Protein AF-A0A7Y5XVK2-F1 (afdb_monomer)

Radius of gyration: 23.45 Å; Cα contacts (8 Å, |Δi|>4): 97; chains: 1; bounding box: 47×23×67 Å

Structure (mmCIF, N/CA/C/O backbone):
data_AF-A0A7Y5XVK2-F1
#
_entry.id   AF-A0A7Y5XVK2-F1
#
loop_
_atom_site.group_PDB
_atom_site.id
_atom_site.type_symbol
_atom_site.label_atom_id
_atom_site.label_alt_id
_atom_site.label_comp_id
_atom_site.label_asym_id
_atom_site.label_entity_id
_atom_site.label_seq_id
_atom_site.pdbx_PDB_ins_code
_atom_site.Cartn_x
_atom_site.Cartn_y
_atom_site.Cartn_z
_atom_site.occupancy
_ato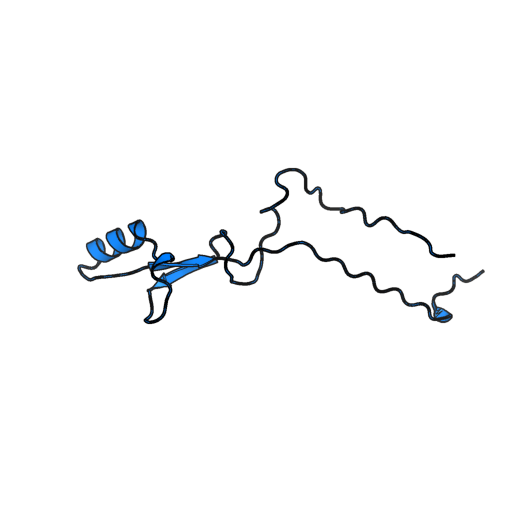m_site.B_iso_or_equiv
_atom_site.auth_seq_id
_atom_site.auth_comp_id
_atom_site.auth_asym_id
_atom_site.auth_atom_id
_atom_site.pdbx_PDB_model_num
ATOM 1 N N . MET A 1 1 ? 29.468 -3.429 -38.124 1.00 49.97 1 MET A N 1
ATOM 2 C CA . MET A 1 1 ? 30.108 -3.080 -36.836 1.00 49.97 1 MET A CA 1
ATOM 3 C C . MET A 1 1 ? 29.009 -2.723 -35.847 1.00 49.97 1 MET A C 1
ATOM 5 O O . MET A 1 1 ? 28.222 -1.838 -36.149 1.00 49.97 1 MET A O 1
ATOM 9 N N . SER A 1 2 ? 28.883 -3.459 -34.740 1.00 60.16 2 SER A N 1
ATOM 10 C CA . SER A 1 2 ? 27.954 -3.113 -33.656 1.00 60.16 2 SER A CA 1
ATOM 11 C C . SER A 1 2 ? 28.656 -2.105 -32.755 1.00 60.16 2 SER A C 1
ATOM 13 O O . SER A 1 2 ? 29.670 -2.447 -32.152 1.00 60.16 2 SER A O 1
ATOM 15 N N . ALA A 1 3 ? 28.181 -0.863 -32.714 1.00 63.97 3 ALA A N 1
ATOM 16 C CA . ALA A 1 3 ? 28.696 0.115 -31.766 1.00 63.97 3 ALA A CA 1
ATOM 17 C C . ALA A 1 3 ? 28.080 -0.177 -30.394 1.00 63.97 3 ALA A C 1
ATOM 19 O O . ALA A 1 3 ? 26.864 -0.098 -30.227 1.00 63.97 3 ALA A O 1
ATOM 20 N N . THR A 1 4 ? 28.909 -0.537 -29.420 1.00 60.78 4 THR A N 1
ATOM 21 C CA . THR A 1 4 ? 28.476 -0.640 -28.025 1.00 60.78 4 THR A CA 1
ATOM 22 C C . THR A 1 4 ? 28.418 0.769 -27.449 1.00 60.78 4 THR A C 1
ATOM 24 O O . THR A 1 4 ? 29.454 1.401 -27.256 1.00 60.78 4 THR A O 1
ATOM 27 N N . PHE A 1 5 ? 27.213 1.272 -27.188 1.00 65.88 5 PHE A N 1
ATOM 28 C CA . PHE A 1 5 ? 27.014 2.518 -26.453 1.00 65.88 5 PHE A CA 1
ATOM 29 C C . PHE A 1 5 ? 26.789 2.201 -24.970 1.00 65.88 5 PHE A C 1
ATOM 31 O O . PHE A 1 5 ? 25.843 1.477 -24.653 1.00 65.88 5 PHE A O 1
ATOM 38 N N . PRO A 1 6 ? 27.624 2.713 -24.049 1.00 64.75 6 PRO A N 1
ATOM 39 C CA . PRO A 1 6 ? 27.387 2.521 -22.628 1.00 64.75 6 PRO A CA 1
ATOM 40 C C . PRO A 1 6 ? 26.180 3.358 -22.192 1.00 64.75 6 PRO A C 1
ATOM 42 O O . PRO A 1 6 ? 26.180 4.584 -22.317 1.00 64.75 6 PRO A O 1
ATOM 45 N N . LEU A 1 7 ? 25.153 2.701 -21.650 1.00 67.69 7 LEU A N 1
ATOM 46 C CA . LEU A 1 7 ? 24.090 3.390 -20.924 1.00 67.69 7 LEU A CA 1
ATOM 47 C C . LEU A 1 7 ? 24.653 3.810 -19.566 1.00 67.69 7 LEU A C 1
ATOM 49 O O . LEU A 1 7 ? 24.796 2.994 -18.659 1.00 67.69 7 LEU A O 1
ATOM 53 N N . ILE A 1 8 ? 25.033 5.081 -19.452 1.00 69.06 8 ILE A N 1
ATOM 54 C CA . ILE A 1 8 ? 25.506 5.665 -18.196 1.00 69.06 8 ILE A CA 1
ATOM 55 C C . ILE A 1 8 ? 24.297 6.312 -17.512 1.00 69.06 8 ILE A C 1
ATOM 57 O O . ILE A 1 8 ? 23.762 7.294 -18.041 1.00 69.06 8 ILE A O 1
ATOM 61 N N . PRO A 1 9 ? 23.853 5.812 -16.345 1.00 63.12 9 PRO A N 1
ATOM 62 C CA . PRO A 1 9 ? 22.767 6.435 -15.605 1.00 63.12 9 PRO A CA 1
ATOM 63 C C . PRO A 1 9 ? 23.149 7.878 -15.257 1.00 63.12 9 PRO A C 1
ATOM 65 O O . PRO A 1 9 ? 24.115 8.124 -14.536 1.00 63.12 9 PRO A O 1
ATOM 68 N N . ARG A 1 10 ? 22.394 8.859 -15.766 1.00 63.56 10 ARG A N 1
ATOM 69 C CA . ARG A 1 10 ? 22.623 10.285 -15.453 1.00 63.56 10 ARG A CA 1
ATOM 70 C C . ARG A 1 10 ? 22.188 10.649 -14.034 1.00 63.56 10 ARG A C 1
ATOM 72 O O . ARG A 1 10 ? 22.636 11.651 -13.483 1.00 63.56 10 ARG A O 1
ATOM 79 N N . ARG A 1 11 ? 21.315 9.837 -13.439 1.00 58.09 11 ARG A N 1
ATOM 80 C CA . ARG A 1 11 ? 20.912 9.950 -12.041 1.00 58.09 11 ARG A CA 1
ATOM 81 C C . ARG A 1 11 ? 21.864 9.090 -11.214 1.00 58.09 11 ARG A C 1
ATOM 83 O O . ARG A 1 11 ? 21.886 7.874 -11.376 1.00 58.09 11 ARG A O 1
ATOM 90 N N . ARG A 1 12 ? 22.660 9.725 -10.346 1.00 53.62 12 ARG A N 1
ATOM 91 C CA . ARG A 1 12 ? 23.465 9.030 -9.330 1.00 53.62 12 ARG A CA 1
ATOM 92 C C . ARG A 1 12 ? 22.530 8.115 -8.533 1.00 53.62 12 ARG A C 1
ATOM 94 O O . ARG A 1 12 ? 21.735 8.606 -7.740 1.00 53.62 12 ARG A O 1
ATOM 101 N N . VAL A 1 13 ? 22.650 6.803 -8.713 1.00 54.38 13 VAL A N 1
ATOM 102 C CA . VAL A 1 13 ? 22.155 5.816 -7.742 1.00 54.38 13 VAL A CA 1
ATOM 103 C C . VAL A 1 13 ? 23.243 5.687 -6.674 1.00 54.38 13 VAL A C 1
ATOM 105 O O . VAL A 1 13 ? 23.940 4.684 -6.573 1.00 54.38 13 VAL A O 1
ATOM 108 N N . LEU A 1 14 ? 23.511 6.787 -5.968 1.00 47.41 14 LEU A N 1
ATOM 109 C CA . LEU A 1 14 ? 24.395 6.794 -4.807 1.00 47.41 14 LEU A CA 1
ATOM 110 C C . LEU A 1 14 ? 23.509 6.856 -3.572 1.00 47.41 14 LEU A C 1
ATOM 112 O O . LEU A 1 14 ? 22.840 7.861 -3.352 1.00 47.41 14 LEU A O 1
ATOM 116 N N . GLY A 1 15 ? 23.543 5.781 -2.788 1.00 50.50 15 GLY A N 1
ATOM 117 C CA . GLY A 1 15 ? 22.741 5.619 -1.579 1.00 50.50 15 GLY A CA 1
ATOM 118 C C . GLY A 1 15 ? 21.538 4.719 -1.829 1.00 50.50 15 GLY A C 1
ATOM 119 O O . GLY A 1 15 ? 20.533 5.175 -2.355 1.00 50.50 15 GLY A O 1
ATOM 120 N N . LEU A 1 16 ? 21.692 3.457 -1.414 1.00 51.41 16 LEU A N 1
ATOM 121 C CA . LEU A 1 16 ? 20.753 2.334 -1.514 1.00 51.41 16 LEU A CA 1
ATOM 122 C C . LEU A 1 16 ? 20.479 1.874 -2.957 1.00 51.41 16 LEU A C 1
ATOM 124 O O . LEU A 1 16 ? 19.964 2.600 -3.798 1.00 51.41 16 LEU A O 1
ATOM 128 N N . ALA A 1 17 ? 20.793 0.609 -3.242 1.00 52.97 17 ALA A N 1
ATOM 129 C CA . ALA A 1 17 ? 20.446 -0.041 -4.510 1.00 52.97 17 ALA A CA 1
ATOM 130 C C . ALA A 1 17 ? 18.916 -0.169 -4.732 1.00 52.97 17 ALA A C 1
ATOM 132 O O . ALA A 1 17 ? 18.490 -0.614 -5.794 1.00 52.97 17 ALA A O 1
ATOM 133 N N . PHE A 1 18 ? 18.107 0.242 -3.745 1.00 52.66 18 PHE A N 1
ATOM 134 C CA . PHE A 1 18 ? 16.654 0.108 -3.647 1.00 52.66 18 PHE A CA 1
ATOM 135 C C . PHE A 1 18 ? 16.065 1.342 -2.927 1.00 52.66 18 PHE A C 1
ATOM 137 O O . PHE A 1 18 ? 16.755 1.963 -2.121 1.00 52.66 18 PHE A O 1
ATOM 144 N N . GLY A 1 19 ? 14.816 1.725 -3.219 1.00 54.75 19 GLY A N 1
ATOM 145 C CA . GLY A 1 19 ? 14.093 2.806 -2.514 1.00 54.75 19 GLY A CA 1
ATOM 146 C C . GLY A 1 19 ? 14.291 4.241 -3.037 1.00 54.75 19 GLY A C 1
ATOM 147 O O . GLY A 1 19 ? 13.639 5.171 -2.574 1.00 54.75 19 GLY A O 1
ATOM 148 N N . GLY A 1 20 ? 15.159 4.466 -4.030 1.00 62.16 20 GLY A N 1
ATOM 149 C CA . GLY A 1 20 ? 15.304 5.791 -4.658 1.00 62.16 20 GLY A CA 1
ATOM 150 C C . GLY A 1 20 ? 14.198 6.126 -5.671 1.00 62.16 20 GLY A C 1
ATOM 151 O O . GLY A 1 20 ? 13.981 7.294 -6.002 1.00 62.16 20 GLY A O 1
ATOM 152 N N . LEU A 1 21 ? 13.513 5.114 -6.202 1.00 67.12 21 LEU A N 1
ATOM 153 C CA . LEU A 1 21 ? 12.452 5.261 -7.194 1.00 67.12 21 LEU A CA 1
ATOM 154 C C . LEU A 1 21 ? 11.103 5.035 -6.516 1.00 67.12 21 LEU A C 1
ATOM 156 O O . LEU A 1 21 ? 10.850 3.948 -6.015 1.00 67.12 21 LEU A O 1
ATOM 160 N N . HIS A 1 22 ? 10.249 6.056 -6.512 1.00 71.19 22 HIS A N 1
ATOM 161 C CA . HIS A 1 22 ? 8.874 5.898 -6.048 1.00 71.19 22 HIS A CA 1
ATOM 162 C C . HIS A 1 22 ? 8.061 5.283 -7.181 1.00 71.19 22 HIS A C 1
ATOM 164 O O . HIS A 1 22 ? 7.959 5.887 -8.254 1.00 71.19 22 HIS A O 1
ATOM 170 N N . SER A 1 23 ? 7.497 4.096 -6.957 1.00 78.69 23 SER A N 1
ATOM 171 C CA . SER A 1 23 ? 6.573 3.527 -7.931 1.00 78.69 23 SER A CA 1
ATOM 172 C C . SER A 1 23 ? 5.251 4.286 -7.922 1.00 78.69 23 SER A C 1
ATOM 174 O O . SER A 1 23 ? 4.763 4.702 -6.877 1.00 78.69 23 SER A O 1
ATOM 176 N N . ALA A 1 24 ? 4.633 4.428 -9.093 1.00 85.31 24 ALA A N 1
ATOM 177 C CA . ALA A 1 24 ? 3.269 4.943 -9.211 1.00 85.31 24 ALA A CA 1
ATOM 178 C C . ALA A 1 24 ? 2.201 3.839 -9.066 1.00 85.31 24 ALA A C 1
ATOM 180 O O . ALA A 1 24 ? 1.003 4.125 -9.029 1.00 85.31 24 ALA A O 1
ATOM 181 N N . ARG A 1 25 ? 2.609 2.562 -9.018 1.00 88.44 25 ARG A N 1
ATOM 182 C CA . ARG A 1 25 ? 1.707 1.403 -9.030 1.00 88.44 25 ARG A CA 1
ATOM 183 C C . ARG A 1 25 ? 1.590 0.793 -7.637 1.00 88.44 25 ARG A C 1
ATOM 185 O 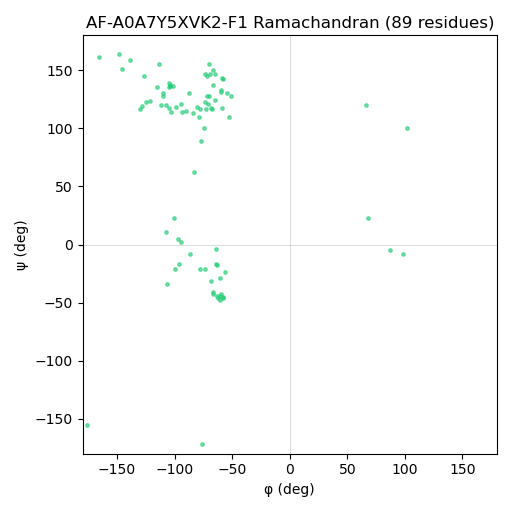O . ARG A 1 25 ? 2.598 0.584 -6.976 1.00 88.44 25 ARG A O 1
ATOM 192 N N . ARG A 1 26 ? 0.377 0.426 -7.211 1.00 90.44 26 ARG A N 1
ATOM 193 C CA . ARG A 1 26 ? 0.158 -0.348 -5.972 1.00 90.44 26 ARG A CA 1
ATOM 194 C C . ARG A 1 26 ? 0.672 -1.785 -6.110 1.00 90.44 26 ARG A C 1
ATOM 196 O O . ARG A 1 26 ? 0.584 -2.376 -7.188 1.00 90.44 26 ARG A O 1
ATOM 203 N N . GLY A 1 27 ? 1.173 -2.369 -5.025 1.00 89.94 27 GLY A N 1
ATOM 204 C CA . GLY A 1 27 ? 1.707 -3.727 -5.035 1.00 89.94 27 GLY A CA 1
ATOM 205 C C . GLY A 1 27 ? 2.157 -4.243 -3.671 1.00 89.94 27 GLY A C 1
ATOM 206 O O . GLY A 1 27 ? 1.640 -3.844 -2.633 1.00 89.94 27 GLY A O 1
ATOM 207 N N . ALA A 1 28 ? 3.080 -5.204 -3.708 1.00 87.50 28 ALA A N 1
ATOM 208 C CA . ALA A 1 28 ? 3.600 -5.918 -2.541 1.00 87.50 28 ALA A CA 1
ATOM 209 C C . ALA A 1 28 ? 4.970 -5.391 -2.066 1.00 87.50 28 ALA A C 1
ATOM 211 O O . ALA A 1 28 ? 5.725 -6.146 -1.463 1.00 87.50 28 ALA A O 1
ATOM 212 N N . GLY A 1 29 ? 5.316 -4.142 -2.395 1.00 87.25 29 GLY A N 1
ATOM 213 C CA . GLY A 1 29 ? 6.501 -3.489 -1.835 1.00 87.25 29 GLY A CA 1
ATOM 214 C C . GLY A 1 29 ? 6.263 -3.029 -0.398 1.00 87.25 29 GLY A C 1
ATOM 215 O O . GLY A 1 29 ? 5.238 -3.352 0.206 1.00 87.25 29 GLY A O 1
ATOM 216 N N . SER A 1 30 ? 7.218 -2.278 0.148 1.00 86.75 30 SER A N 1
ATOM 217 C CA . SER A 1 30 ? 7.159 -1.776 1.529 1.00 86.75 30 SER A CA 1
ATOM 218 C C . SER A 1 30 ? 6.698 -0.327 1.660 1.00 86.75 30 SER A C 1
ATOM 220 O O . SER A 1 30 ? 6.251 0.068 2.734 1.00 86.75 30 SER A O 1
ATOM 222 N N . ASP A 1 31 ? 6.799 0.470 0.597 1.00 87.31 31 ASP A N 1
ATOM 223 C CA . ASP A 1 31 ? 6.517 1.905 0.666 1.00 87.31 31 ASP A CA 1
ATOM 224 C C . ASP A 1 31 ? 5.017 2.165 0.811 1.00 87.31 31 ASP A C 1
ATOM 226 O O . ASP A 1 31 ? 4.218 1.664 0.019 1.00 87.31 31 ASP A O 1
ATOM 230 N N . ASP A 1 32 ? 4.627 2.956 1.811 1.00 89.94 32 ASP A N 1
ATOM 231 C CA . ASP A 1 32 ? 3.226 3.286 2.069 1.00 89.94 32 ASP A CA 1
ATOM 232 C C . ASP A 1 32 ? 2.626 4.097 0.909 1.00 89.94 32 ASP A C 1
ATOM 234 O O . ASP A 1 32 ? 3.104 5.172 0.544 1.00 89.94 32 ASP A O 1
ATOM 238 N N . ALA A 1 33 ? 1.532 3.588 0.347 1.00 93.00 33 ALA A N 1
ATOM 239 C CA . ALA A 1 33 ? 0.790 4.213 -0.742 1.00 93.00 33 ALA A CA 1
ATOM 240 C C . ALA A 1 33 ? -0.541 4.816 -0.285 1.00 93.00 33 ALA A C 1
ATOM 242 O O . ALA A 1 33 ? -1.008 5.798 -0.862 1.00 93.00 33 ALA A O 1
ATOM 243 N N . ALA A 1 34 ? -1.207 4.199 0.693 1.00 93.50 34 ALA A N 1
ATOM 244 C CA . ALA A 1 34 ? -2.405 4.741 1.330 1.00 93.50 34 ALA A CA 1
ATOM 245 C C . ALA A 1 34 ? -2.739 3.996 2.626 1.00 93.50 34 ALA A C 1
ATOM 247 O O . ALA A 1 34 ? -2.374 2.835 2.802 1.00 93.50 34 ALA A O 1
ATOM 248 N N . SER A 1 35 ? -3.546 4.644 3.462 1.00 96.25 35 SER A N 1
ATOM 249 C CA . SER A 1 35 ? -4.279 4.003 4.553 1.00 96.25 35 SER A CA 1
ATOM 250 C C . SER A 1 35 ? -5.772 4.123 4.281 1.00 96.25 35 SER A C 1
ATOM 252 O O . SER A 1 35 ? -6.248 5.193 3.893 1.00 96.25 35 SER A O 1
ATOM 254 N N . ARG A 1 36 ? -6.524 3.041 4.482 1.00 96.56 36 ARG A N 1
ATOM 255 C CA . ARG A 1 36 ? -7.979 3.036 4.268 1.00 96.56 36 ARG A CA 1
ATOM 256 C C . ARG A 1 36 ? -8.705 2.082 5.218 1.00 96.56 36 ARG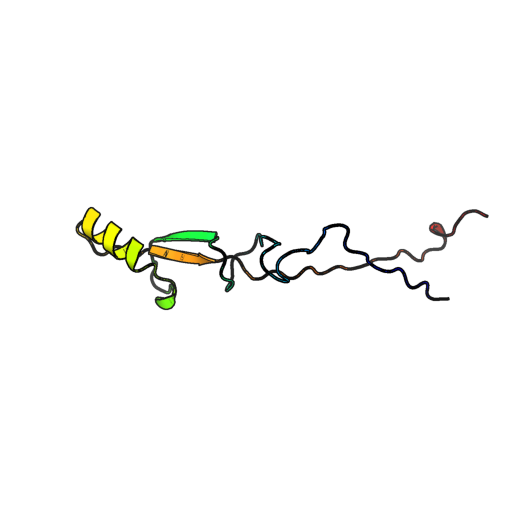 A C 1
ATOM 258 O O . ARG A 1 36 ? -8.058 1.194 5.771 1.00 96.56 36 ARG A O 1
ATOM 265 N N . PRO A 1 37 ? -10.036 2.205 5.376 1.00 97.88 37 PRO A N 1
ATOM 266 C CA . PRO A 1 37 ? -10.818 1.217 6.109 1.00 97.88 37 PRO A CA 1
ATOM 267 C C . PRO A 1 37 ? -10.688 -0.182 5.496 1.00 97.88 37 PRO A C 1
ATOM 269 O O . PRO A 1 37 ? -10.638 -0.332 4.266 1.00 97.88 37 PRO A O 1
ATOM 272 N N . TYR A 1 38 ? -10.656 -1.185 6.368 1.00 97.62 38 TYR A N 1
ATOM 273 C CA . TYR A 1 38 ? -10.760 -2.594 6.017 1.00 97.62 38 TYR A CA 1
ATOM 274 C C . TYR A 1 38 ? -12.070 -2.869 5.277 1.00 97.62 38 TYR A C 1
ATOM 276 O O . TYR A 1 38 ? -13.127 -2.319 5.594 1.00 97.62 38 TYR A O 1
ATOM 284 N N . ARG A 1 39 ? -11.998 -3.754 4.291 1.00 97.50 39 ARG A N 1
ATOM 285 C CA . ARG A 1 39 ? -13.129 -4.309 3.557 1.00 97.50 39 ARG A CA 1
ATOM 286 C C . ARG A 1 39 ? -13.029 -5.834 3.604 1.00 97.50 39 ARG A C 1
ATOM 288 O O . ARG A 1 39 ? -11.918 -6.362 3.544 1.00 97.50 39 ARG A O 1
ATOM 295 N N . PRO A 1 40 ? -14.159 -6.561 3.668 1.00 96.19 40 PRO A N 1
ATOM 296 C CA . PRO A 1 40 ? -14.137 -8.017 3.599 1.00 96.19 40 PRO A CA 1
ATOM 297 C C . PRO A 1 40 ? -13.332 -8.507 2.388 1.00 96.19 40 PRO A C 1
AT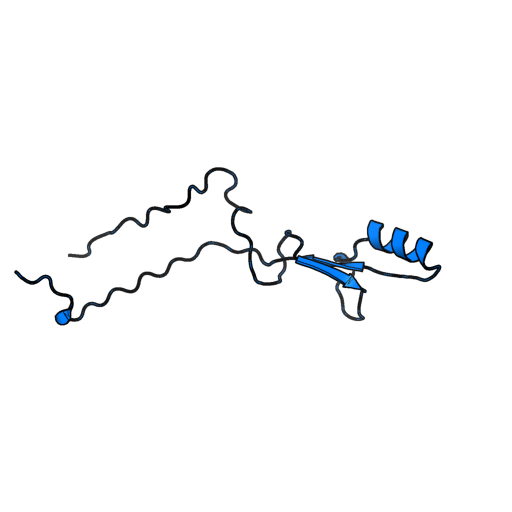OM 299 O O . PRO A 1 40 ? -13.567 -8.065 1.263 1.00 96.19 40 PRO A O 1
ATOM 302 N N . GLY A 1 41 ? -12.377 -9.405 2.633 1.00 96.06 41 GLY A N 1
ATOM 303 C CA . GLY A 1 41 ? -11.448 -9.918 1.620 1.00 96.06 41 GLY A CA 1
ATOM 304 C C . GLY A 1 41 ? -10.077 -9.238 1.605 1.00 96.06 41 GLY A C 1
ATOM 305 O O . GLY A 1 41 ? -9.175 -9.735 0.934 1.00 96.06 41 GLY A O 1
ATOM 306 N N . ASP A 1 42 ? -9.887 -8.156 2.362 1.00 96.06 42 ASP A N 1
ATOM 307 C CA . ASP A 1 42 ? -8.552 -7.617 2.600 1.00 96.06 42 ASP A CA 1
ATOM 308 C C . ASP A 1 42 ? -7.689 -8.596 3.402 1.00 96.06 42 ASP A C 1
ATOM 310 O O . ASP A 1 42 ? -8.160 -9.309 4.294 1.00 96.06 42 ASP A O 1
ATOM 314 N N . ASP A 1 43 ? -6.393 -8.571 3.102 1.00 94.25 43 ASP A N 1
ATOM 315 C CA . ASP A 1 43 ? -5.378 -9.317 3.832 1.00 94.25 43 ASP A CA 1
ATOM 316 C C . ASP A 1 43 ? -5.222 -8.762 5.256 1.00 94.25 43 ASP A C 1
ATOM 318 O O . ASP A 1 43 ? -4.797 -7.622 5.460 1.00 94.25 43 ASP A O 1
ATOM 322 N N . VAL A 1 44 ? -5.542 -9.594 6.248 1.00 95.56 44 VAL A N 1
ATOM 323 C CA . VAL A 1 44 ? -5.431 -9.280 7.681 1.00 95.56 44 VAL A CA 1
ATOM 324 C C . VAL A 1 44 ? -3.986 -8.957 8.073 1.00 95.56 44 VAL A C 1
ATOM 326 O O . VAL A 1 44 ? -3.758 -8.148 8.972 1.00 95.56 44 VAL A O 1
ATOM 329 N N . GLY A 1 45 ? -2.998 -9.520 7.368 1.00 94.38 45 GLY A N 1
ATOM 330 C CA . GLY A 1 45 ? -1.583 -9.219 7.581 1.00 94.38 45 GLY A CA 1
ATOM 331 C C . GLY A 1 45 ? -1.206 -7.768 7.271 1.00 94.38 45 GLY A C 1
ATOM 332 O O . GLY A 1 45 ? -0.166 -7.301 7.727 1.00 94.38 45 GLY A O 1
ATOM 333 N N . LYS A 1 46 ? -2.057 -7.034 6.542 1.00 95.00 46 LYS A N 1
ATOM 334 C CA . LYS A 1 46 ? -1.857 -5.618 6.196 1.00 95.00 46 LYS A CA 1
ATOM 335 C C . LYS A 1 46 ? -2.580 -4.646 7.128 1.00 95.00 46 LYS A C 1
ATOM 337 O O . LYS A 1 46 ? -2.579 -3.440 6.869 1.00 95.00 46 LYS A O 1
ATOM 342 N N . ILE A 1 47 ? -3.216 -5.139 8.191 1.00 97.44 47 ILE A N 1
ATOM 343 C CA . ILE A 1 47 ? -3.874 -4.279 9.175 1.00 97.44 47 ILE A CA 1
ATOM 344 C C . ILE A 1 47 ? -2.820 -3.525 9.989 1.00 97.44 47 ILE A C 1
ATOM 346 O O . ILE A 1 47 ? -1.925 -4.106 10.604 1.00 97.44 47 ILE A O 1
ATOM 350 N N . ASP A 1 48 ? -2.973 -2.206 10.042 1.00 97.31 48 ASP A N 1
ATOM 351 C CA . ASP A 1 48 ? -2.266 -1.356 10.988 1.00 97.31 48 ASP A CA 1
ATOM 352 C C . ASP A 1 48 ? -2.933 -1.479 12.360 1.00 97.31 48 ASP A C 1
ATOM 354 O O . ASP A 1 48 ? -3.869 -0.741 12.684 1.00 97.31 48 ASP A O 1
ATOM 358 N N . TRP A 1 49 ? -2.482 -2.442 13.163 1.00 97.81 49 TRP A N 1
ATOM 359 C CA . TRP A 1 49 ? -3.052 -2.689 14.489 1.00 97.81 49 TRP A CA 1
ATOM 360 C C . TRP A 1 49 ? -2.994 -1.465 15.416 1.00 97.81 49 TRP A C 1
ATOM 362 O O . TRP A 1 49 ? -4.023 -1.147 16.016 1.00 97.81 49 TRP A O 1
ATOM 372 N N . PRO A 1 50 ? -1.872 -0.721 15.517 1.00 98.25 50 PRO A N 1
ATOM 373 C CA . PRO A 1 50 ? -1.836 0.513 16.299 1.00 98.25 50 PRO A CA 1
ATOM 374 C C . PRO A 1 50 ? -2.855 1.570 15.856 1.00 98.25 50 PRO A C 1
ATOM 376 O O . PRO A 1 50 ? -3.517 2.169 16.706 1.00 98.25 50 PRO A O 1
ATOM 379 N N . ALA A 1 51 ? -2.987 1.828 14.550 1.00 97.62 51 ALA A N 1
ATOM 380 C CA . ALA A 1 51 ? -3.957 2.803 14.047 1.00 97.62 51 ALA A CA 1
ATOM 381 C C . ALA A 1 51 ? -5.398 2.334 14.281 1.00 97.62 51 ALA A C 1
ATOM 383 O O . ALA A 1 51 ? -6.229 3.118 14.741 1.00 97.62 51 ALA A O 1
ATOM 384 N N . SER A 1 52 ? -5.663 1.050 14.036 1.00 98.44 52 SER A N 1
ATOM 385 C CA . SER A 1 52 ? -6.971 0.418 14.239 1.00 98.44 52 SER A CA 1
ATOM 386 C C . SER A 1 52 ? -7.412 0.505 15.699 1.00 98.44 52 SER A C 1
ATOM 388 O O . SER A 1 52 ? -8.509 0.973 15.986 1.00 98.44 52 SER A O 1
ATOM 390 N N . ALA A 1 53 ? -6.530 0.165 16.645 1.00 98.50 53 ALA A N 1
ATOM 391 C CA . ALA A 1 53 ? -6.832 0.236 18.073 1.00 98.50 53 ALA A CA 1
ATOM 392 C C . ALA A 1 53 ? -7.170 1.666 18.524 1.00 98.50 53 ALA A C 1
ATOM 394 O O . ALA A 1 53 ? -8.153 1.885 19.230 1.00 98.50 53 ALA A O 1
ATOM 395 N N . ARG A 1 54 ? -6.388 2.661 18.082 1.00 98.44 54 ARG A N 1
ATOM 396 C CA . ARG A 1 54 ? -6.648 4.076 18.401 1.00 98.44 54 ARG A CA 1
ATOM 397 C C . ARG A 1 54 ? -7.973 4.556 17.820 1.00 98.44 54 ARG A C 1
ATOM 399 O O . ARG A 1 54 ? -8.719 5.242 18.513 1.00 98.44 54 ARG A O 1
ATOM 406 N N . LEU A 1 55 ? -8.262 4.205 16.567 1.00 98.12 55 LEU A N 1
ATOM 407 C CA . LEU A 1 55 ? -9.501 4.601 15.904 1.00 98.12 55 LEU A CA 1
ATOM 408 C C . LEU A 1 55 ? -10.717 3.933 16.550 1.00 98.12 55 LEU A C 1
ATOM 410 O O . LEU A 1 55 ? -11.717 4.606 16.781 1.00 98.12 55 LEU A O 1
ATOM 414 N N . SER A 1 56 ? -10.592 2.654 16.904 1.00 98.44 56 SER A N 1
ATOM 415 C CA . SER A 1 56 ? -11.652 1.892 17.563 1.00 98.44 56 SER A CA 1
ATOM 416 C C . SER A 1 56 ? -11.994 2.485 18.929 1.00 98.44 56 SER A C 1
ATOM 418 O O . SER A 1 56 ? -13.154 2.757 19.226 1.00 98.44 56 SER A O 1
ATOM 420 N N . LEU A 1 57 ? -10.972 2.802 19.735 1.00 98.50 57 LEU A N 1
ATOM 421 C CA . LEU A 1 57 ? -11.151 3.490 21.017 1.00 98.50 57 LEU A CA 1
ATOM 422 C C . LEU A 1 57 ? -11.813 4.861 20.849 1.00 98.50 57 LEU A C 1
ATOM 424 O O . LEU A 1 57 ? -12.691 5.218 21.628 1.00 98.50 57 LEU A O 1
ATOM 428 N N . ALA A 1 58 ? -11.403 5.628 19.837 1.00 98.31 58 ALA A N 1
ATOM 429 C CA . ALA A 1 58 ? -11.956 6.955 19.585 1.00 98.31 58 ALA A CA 1
ATOM 430 C C . ALA A 1 58 ? -13.418 6.916 19.108 1.00 98.31 58 ALA A C 1
ATOM 432 O O . ALA A 1 58 ? -14.164 7.857 19.374 1.00 98.31 58 ALA A O 1
ATOM 433 N N . ARG A 1 59 ? -13.825 5.861 18.390 1.00 97.56 59 ARG A N 1
ATOM 434 C CA . ARG A 1 59 ? -15.185 5.722 17.843 1.00 97.56 59 ARG A CA 1
ATOM 435 C C . ARG A 1 59 ? -16.126 4.889 18.711 1.00 97.56 59 ARG A C 1
ATOM 437 O O . ARG A 1 59 ? -17.335 4.992 18.534 1.00 97.56 59 ARG A O 1
ATOM 444 N N . GLY A 1 60 ? -15.599 4.107 19.653 1.00 98.12 60 GLY A N 1
ATOM 445 C CA . GLY A 1 60 ? -16.393 3.173 20.454 1.00 98.12 60 GLY A CA 1
ATOM 446 C C . GLY A 1 60 ? -16.954 2.002 19.637 1.00 98.12 60 GLY A C 1
ATOM 447 O O . GLY A 1 60 ? -17.953 1.406 20.031 1.00 98.12 60 GLY A O 1
ATOM 448 N N . SER A 1 61 ? -16.333 1.695 18.499 1.00 97.75 61 SER A N 1
ATOM 449 C CA . SER A 1 61 ? -16.684 0.615 17.572 1.00 97.75 61 SER A CA 1
ATOM 450 C C . SER A 1 61 ? -15.414 -0.065 17.073 1.00 97.75 61 SER A C 1
ATOM 452 O O . SER A 1 61 ? -14.341 0.530 17.125 1.00 97.75 61 SER A O 1
ATOM 454 N N . ASP A 1 62 ? -15.520 -1.297 16.579 1.00 97.38 62 ASP A N 1
ATOM 455 C CA . ASP A 1 62 ? -14.385 -1.976 15.952 1.00 97.38 62 ASP A CA 1
ATOM 456 C C . ASP A 1 62 ? -14.088 -1.353 14.582 1.00 97.38 62 ASP A C 1
ATOM 458 O O . ASP A 1 62 ? -14.903 -1.406 13.660 1.00 97.38 62 ASP A O 1
ATOM 462 N N . GLU A 1 63 ? -12.904 -0.760 14.449 1.00 98.06 63 GLU A N 1
ATOM 463 C CA . GLU A 1 63 ? -12.460 -0.026 13.267 1.00 98.06 63 GLU A CA 1
ATOM 464 C C . GLU A 1 63 ? -11.078 -0.516 12.843 1.00 98.06 63 GLU A C 1
ATOM 466 O O . GLU A 1 63 ? -10.087 -0.335 13.556 1.00 98.06 63 GLU A O 1
ATOM 471 N N . PHE A 1 64 ? -10.993 -1.098 11.648 1.00 98.19 64 PHE A N 1
ATOM 472 C CA . PHE A 1 64 ? -9.747 -1.650 11.123 1.00 98.19 64 PHE A CA 1
ATOM 473 C C . PHE A 1 64 ? -9.228 -0.815 9.957 1.00 98.19 64 PHE A C 1
ATOM 475 O O . PHE A 1 64 ? -9.955 -0.509 9.010 1.00 98.19 64 PHE A O 1
ATOM 482 N N . VAL A 1 65 ? -7.947 -0.460 10.019 1.00 98.12 65 VAL A N 1
ATOM 483 C CA . VAL A 1 65 ? -7.236 0.305 8.993 1.00 98.12 65 VAL A CA 1
ATOM 484 C C . VAL A 1 65 ? -6.236 -0.611 8.304 1.00 98.12 65 VAL A C 1
ATOM 486 O O . VAL A 1 65 ? -5.415 -1.248 8.958 1.00 98.12 65 VAL A O 1
ATOM 489 N N . VAL A 1 66 ? -6.286 -0.652 6.978 1.00 97.81 66 VAL A N 1
ATOM 490 C CA . VAL A 1 66 ? -5.381 -1.432 6.131 1.00 97.81 66 VAL A CA 1
ATOM 491 C C . VAL A 1 66 ? -4.366 -0.500 5.480 1.00 97.81 66 VAL A C 1
ATOM 493 O O . VAL A 1 66 ? -4.738 0.564 4.970 1.00 97.81 66 VAL A O 1
ATOM 496 N N . ARG A 1 67 ? -3.097 -0.922 5.473 1.00 96.75 67 ARG A N 1
ATOM 497 C CA . ARG A 1 67 ? -2.026 -0.272 4.712 1.00 96.75 67 ARG A CA 1
ATOM 498 C C . ARG A 1 67 ? -1.967 -0.836 3.301 1.00 96.75 67 ARG A C 1
ATOM 500 O O . ARG A 1 67 ? -1.945 -2.048 3.080 1.00 96.75 67 ARG A O 1
ATOM 507 N N . GLU A 1 68 ? -1.937 0.060 2.331 1.00 95.62 68 GLU A N 1
ATOM 508 C CA . GLU A 1 68 ? -1.643 -0.268 0.946 1.00 95.62 68 GLU A CA 1
ATOM 509 C C . GLU A 1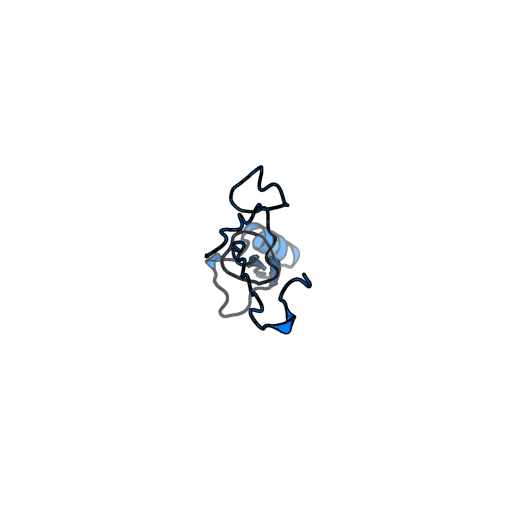 68 ? -0.232 0.187 0.627 1.00 95.62 68 GLU A C 1
ATOM 511 O O . GLU A 1 68 ? 0.142 1.300 0.989 1.00 95.62 68 GLU A O 1
ATOM 516 N N . HIS A 1 69 ? 0.508 -0.635 -0.110 1.00 93.44 69 HIS A N 1
ATOM 517 C CA . HIS A 1 69 ? 1.885 -0.338 -0.473 1.00 93.44 69 HIS A CA 1
ATOM 518 C C . HIS A 1 69 ? 2.039 -0.122 -1.975 1.00 93.44 69 HIS A C 1
ATOM 520 O O . HIS A 1 69 ? 1.248 -0.625 -2.786 1.00 93.44 69 HIS A O 1
ATOM 526 N N . PHE A 1 70 ? 3.068 0.624 -2.354 1.00 91.06 70 PHE A N 1
ATOM 527 C CA . PHE A 1 70 ? 3.538 0.672 -3.727 1.00 91.06 70 PHE A CA 1
ATOM 528 C C . PHE A 1 70 ? 4.207 -0.654 -4.101 1.00 91.0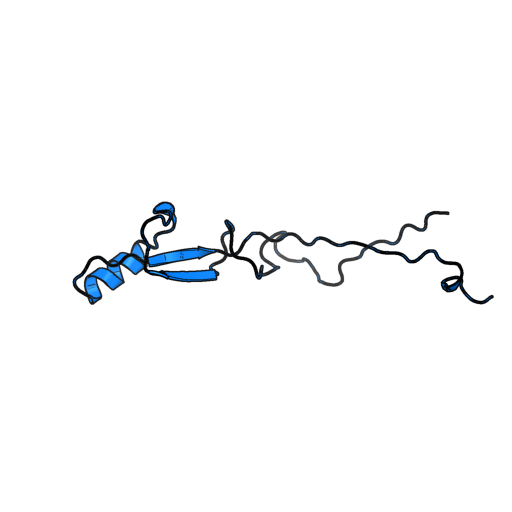6 70 PHE A C 1
ATOM 530 O O . PHE A 1 70 ? 4.635 -1.437 -3.255 1.00 91.06 70 PHE A O 1
ATOM 537 N N . ALA A 1 71 ? 4.230 -0.964 -5.391 1.00 88.69 71 ALA A N 1
ATOM 538 C CA . ALA A 1 71 ? 5.004 -2.074 -5.907 1.00 88.69 71 ALA A CA 1
ATOM 539 C C . ALA A 1 71 ? 6.489 -1.709 -5.895 1.00 88.69 71 ALA A C 1
ATOM 541 O O . ALA A 1 71 ? 6.844 -0.570 -6.184 1.00 88.69 71 ALA A O 1
ATOM 542 N N . GLU A 1 72 ? 7.350 -2.697 -5.662 1.00 82.62 72 GLU A N 1
ATOM 543 C CA . GLU A 1 72 ? 8.768 -2.545 -5.980 1.00 82.62 72 GLU A CA 1
ATOM 544 C C . GLU A 1 72 ? 8.937 -2.274 -7.477 1.00 82.62 72 GLU A C 1
ATOM 546 O O . GLU A 1 72 ? 8.374 -2.981 -8.327 1.00 82.62 72 GLU A O 1
ATOM 551 N N . GLU A 1 73 ? 9.721 -1.249 -7.799 1.00 73.75 73 GLU A N 1
ATOM 552 C CA . GLU A 1 73 ? 10.018 -0.866 -9.171 1.00 73.75 73 GLU A CA 1
ATOM 553 C C . GLU A 1 73 ? 11.526 -0.831 -9.397 1.00 73.75 73 GLU A C 1
ATOM 555 O O . GLU A 1 73 ? 12.273 -0.118 -8.730 1.00 73.75 73 GLU A O 1
ATOM 560 N N . ALA A 1 74 ? 11.968 -1.621 -10.374 1.00 70.56 74 ALA A N 1
ATOM 561 C CA . ALA A 1 74 ? 13.340 -1.618 -10.847 1.00 70.56 74 ALA A CA 1
ATOM 562 C C . ALA A 1 74 ? 13.413 -0.828 -12.162 1.00 70.56 74 AL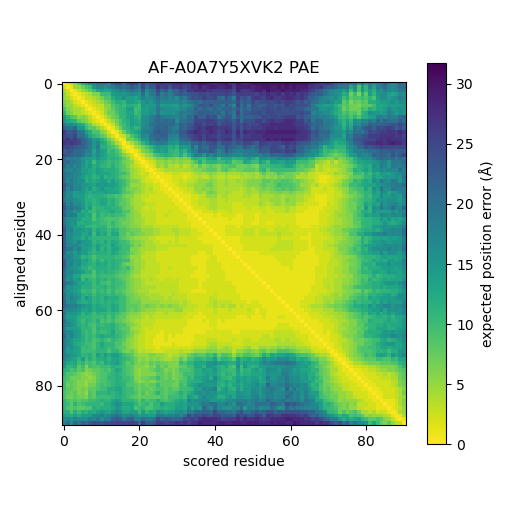A A C 1
ATOM 564 O O . ALA A 1 74 ? 12.564 -1.052 -13.033 1.00 70.56 74 ALA A O 1
ATOM 565 N N . PRO A 1 75 ? 14.421 0.045 -12.350 1.00 67.12 75 PRO A N 1
ATOM 566 C CA . PRO A 1 75 ? 14.638 0.718 -13.624 1.00 67.12 75 PRO A CA 1
ATOM 567 C C . PRO A 1 75 ? 14.747 -0.300 -14.765 1.00 67.12 75 PRO A C 1
ATOM 569 O O . PRO A 1 75 ? 15.502 -1.271 -14.674 1.00 67.12 75 PRO A O 1
ATOM 572 N N . ARG A 1 76 ? 13.990 -0.083 -15.842 1.00 66.12 76 ARG A N 1
ATOM 573 C CA . ARG A 1 76 ? 14.093 -0.848 -17.088 1.00 66.12 76 ARG A CA 1
ATOM 574 C C . ARG A 1 76 ? 14.245 0.127 -18.243 1.00 66.12 76 ARG A C 1
ATOM 576 O O . ARG A 1 76 ? 13.334 0.906 -18.504 1.00 66.12 76 ARG A O 1
ATOM 583 N N . ASP A 1 77 ? 15.363 0.027 -18.949 1.00 70.44 77 ASP A N 1
ATOM 584 C CA . ASP A 1 77 ? 15.637 0.832 -20.135 1.00 70.44 77 ASP A CA 1
ATOM 585 C C . ASP A 1 77 ? 15.469 -0.023 -21.396 1.00 70.44 77 ASP A C 1
ATOM 587 O O . ASP A 1 77 ? 15.949 -1.157 -21.466 1.00 70.44 77 ASP A O 1
ATOM 591 N N . VAL A 1 78 ? 14.798 0.525 -22.411 1.00 77.06 78 VAL A N 1
ATOM 592 C CA . VAL A 1 78 ? 14.679 -0.084 -23.742 1.00 77.06 78 VAL A CA 1
ATOM 593 C C . VAL A 1 78 ? 15.250 0.890 -24.763 1.00 77.06 78 VAL A C 1
ATOM 595 O O . VAL A 1 78 ? 14.798 2.029 -24.862 1.00 77.06 78 VAL A O 1
ATOM 598 N N . VAL A 1 79 ? 16.238 0.442 -25.539 1.00 79.50 79 VAL A N 1
ATOM 599 C CA . VAL A 1 79 ? 16.834 1.236 -26.620 1.00 79.50 79 VAL A CA 1
ATOM 600 C C . VAL A 1 79 ? 16.209 0.816 -27.942 1.00 79.50 79 VAL A C 1
ATOM 602 O O . VAL A 1 79 ? 16.357 -0.329 -28.368 1.00 79.50 79 VAL A O 1
ATOM 605 N N . LEU A 1 80 ? 15.541 1.755 -28.609 1.00 84.31 80 LEU A N 1
ATOM 606 C CA . LEU A 1 80 ? 15.049 1.579 -29.971 1.00 84.31 80 LEU A CA 1
ATOM 607 C C . LEU A 1 80 ? 15.910 2.411 -30.923 1.00 84.31 80 LEU A C 1
ATOM 609 O O . LEU A 1 80 ? 15.986 3.630 -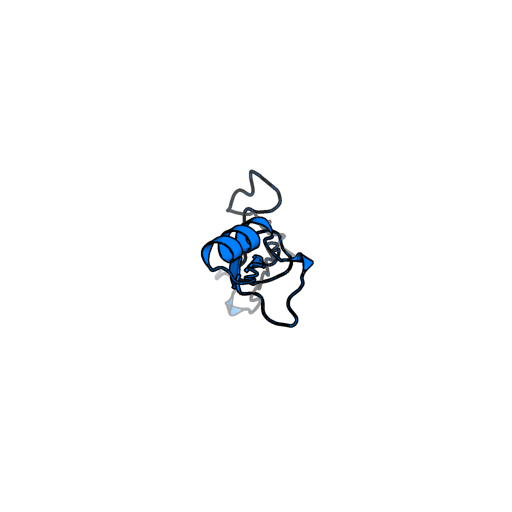30.792 1.00 84.31 80 LEU A O 1
ATOM 613 N N . ALA A 1 81 ? 16.551 1.749 -31.884 1.00 85.19 81 ALA A N 1
ATOM 614 C CA . ALA A 1 81 ? 17.354 2.401 -32.912 1.00 85.19 81 ALA A CA 1
ATOM 615 C C . ALA A 1 81 ? 16.681 2.245 -34.279 1.00 85.19 81 ALA A C 1
ATOM 617 O O . ALA A 1 81 ? 16.505 1.124 -34.761 1.00 85.19 81 ALA A O 1
ATOM 618 N N . ASP A 1 82 ? 16.336 3.365 -34.918 1.00 85.50 82 ASP A N 1
ATOM 619 C CA . ASP A 1 82 ? 15.918 3.362 -36.319 1.00 85.50 82 ASP A CA 1
ATOM 620 C C . ASP A 1 82 ? 17.142 3.132 -37.213 1.00 85.50 82 ASP A C 1
ATOM 622 O O . ASP A 1 82 ? 18.130 3.864 -37.148 1.00 85.50 82 ASP A O 1
ATOM 626 N N . ARG A 1 83 ? 17.083 2.078 -38.030 1.00 86.25 83 ARG A N 1
ATOM 627 C CA . ARG A 1 83 ? 18.174 1.658 -38.919 1.00 86.25 83 ARG A CA 1
ATOM 628 C C . ARG A 1 83 ? 17.891 1.946 -40.393 1.00 86.25 83 ARG A C 1
ATOM 630 O O . ARG A 1 83 ? 18.606 1.430 -41.251 1.00 86.25 83 ARG A O 1
ATOM 637 N N . ARG A 1 84 ? 16.844 2.715 -40.707 1.00 91.00 84 ARG A N 1
ATOM 638 C CA . ARG A 1 84 ? 16.511 3.074 -42.091 1.00 91.00 84 ARG A CA 1
ATOM 639 C C . ARG A 1 84 ? 17.587 3.985 -42.702 1.00 91.00 84 ARG A C 1
ATOM 641 O O . ARG A 1 84 ? 18.171 4.789 -41.979 1.00 91.00 84 ARG A O 1
ATOM 648 N N . PRO A 1 85 ? 17.809 3.930 -44.031 1.00 88.12 85 PRO A N 1
ATOM 649 C CA . PRO A 1 85 ? 18.794 4.775 -44.721 1.00 88.12 85 PRO A CA 1
ATOM 650 C C . PRO A 1 85 ? 18.603 6.284 -44.512 1.00 88.12 85 PRO A C 1
ATOM 652 O O . PRO A 1 85 ? 19.552 7.049 -44.604 1.00 88.12 85 PRO A O 1
ATOM 655 N N . THR A 1 86 ? 17.388 6.724 -44.180 1.00 88.88 86 THR A N 1
ATOM 656 C CA . THR A 1 86 ? 17.081 8.120 -43.829 1.00 88.88 86 THR A CA 1
ATOM 657 C C . THR A 1 86 ? 17.791 8.607 -42.563 1.00 88.88 86 THR A C 1
ATOM 659 O O . THR A 1 86 ? 17.869 9.809 -42.348 1.00 88.88 86 THR A O 1
ATOM 662 N N . MET A 1 87 ? 18.287 7.691 -41.726 1.00 88.62 87 MET A N 1
ATOM 663 C CA . MET A 1 87 ? 19.069 7.989 -40.522 1.00 88.62 87 MET A CA 1
ATOM 664 C C . MET A 1 87 ? 20.586 7.949 -40.771 1.00 88.62 87 MET A C 1
ATOM 666 O O . MET A 1 87 ? 21.363 8.108 -39.829 1.00 88.62 87 MET A O 1
ATOM 670 N N . SER A 1 88 ? 21.037 7.706 -42.007 1.00 85.69 88 SER A N 1
ATOM 671 C CA . SER A 1 88 ? 22.457 7.782 -42.352 1.00 85.69 88 SER A CA 1
ATOM 672 C C . SER A 1 88 ? 22.954 9.223 -42.241 1.00 85.69 88 SER A C 1
ATOM 674 O O . SER A 1 88 ? 22.283 10.155 -42.679 1.00 85.69 88 SER A O 1
ATOM 676 N N . ALA A 1 89 ? 24.144 9.406 -41.663 1.00 76.25 89 ALA A N 1
ATOM 677 C CA . ALA A 1 89 ? 24.798 10.707 -41.659 1.00 76.25 89 ALA A CA 1
ATOM 678 C C . ALA A 1 89 ? 25.023 11.165 -43.108 1.00 76.25 89 ALA A C 1
ATOM 680 O O . ALA A 1 89 ? 25.492 10.384 -43.938 1.00 76.25 89 ALA A O 1
ATOM 681 N N . ILE A 1 90 ? 24.668 12.416 -43.400 1.00 72.44 90 ILE A N 1
ATOM 682 C CA . ILE A 1 90 ? 24.996 13.049 -44.676 1.00 72.44 90 ILE A CA 1
ATOM 683 C C . ILE A 1 90 ? 26.517 13.233 -44.680 1.00 72.44 90 ILE A C 1
ATOM 685 O O . ILE A 1 90 ? 27.053 13.880 -43.778 1.00 72.44 90 ILE A O 1
ATOM 689 N N . GLY A 1 91 ? 27.188 12.579 -45.628 1.00 58.03 91 GLY A N 1
ATOM 690 C CA . GLY A 1 91 ? 28.615 12.754 -45.904 1.00 58.03 91 GLY A CA 1
ATOM 691 C C . GLY A 1 91 ? 28.857 13.896 -46.873 1.00 58.03 91 GLY A C 1
ATOM 692 O O . G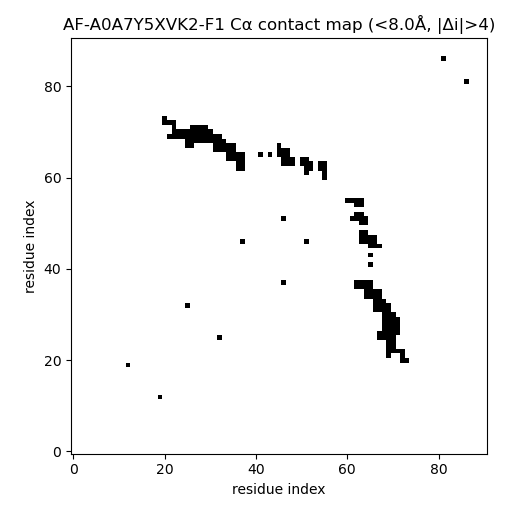LY A 1 91 ? 27.982 14.106 -47.743 1.00 58.03 91 GLY A O 1
#

Mean predicted aligned error: 10.29 Å

Sequence (91 aa):
MSATFPLIPRRRVLGLAFGGLHSARRGAGSDDAASRPYRPGDDVGKIDWPASARLSLARGSDEFVVREHFAEEAPRDVVLADRRPTMSAIG

pLDDT: mean 82.63, std 15.87, range [47.41, 98.5]

Foldseek 3Di:
DDDDDDPDPPDPPDDDPFDPDDAPAWDDDDAFDDKDWDDPPDDPVQWPPVVQVVVCVVVVHRTTIGTIHGDGDDDDDDDDDDPDPVPDDDD

Solvent-accessible surface area (backbone atoms only — not comparable to full-atom values): 6188 Å² total; per-residue (Å²): 135,87,81,87,74,84,88,72,75,87,66,81,82,73,75,60,104,62,85,79,60,84,48,93,46,77,44,89,34,85,52,83,66,48,76,44,75,63,53,96,87,61,65,72,89,38,48,39,60,73,61,12,53,53,48,13,67,74,67,78,46,96,41,53,31,29,58,40,21,18,25,79,63,74,95,82,88,82,90,84,78,83,83,55,79,90,67,54,80,87,128

Secondary structure (DSSP, 8-state):
---------SS---S-SSSSS--SSEEEEEEEEEEEE--TTS-GGGB-HHHHHHHHHHHTS---EEEEEEPP-----------SGGGSPP-